Protein AF-A0A1E3G1K1-F1 (afdb_monomer_lite)

Structure (mmCIF, N/CA/C/O backbone):
data_AF-A0A1E3G1K1-F1
#
_entry.id   AF-A0A1E3G1K1-F1
#
loop_
_atom_site.group_PDB
_atom_site.id
_atom_site.type_symbol
_atom_site.label_atom_id
_atom_site.label_alt_id
_atom_site.label_comp_id
_atom_site.label_asym_id
_atom_site.label_entity_id
_atom_site.label_seq_id
_atom_site.pdbx_PDB_ins_code
_atom_site.Cartn_x
_atom_site.Cartn_y
_atom_site.Cartn_z
_atom_site.occupancy
_atom_site.B_iso_or_equiv
_atom_site.auth_seq_id
_atom_site.auth_comp_id
_atom_site.auth_asym_id
_atom_site.auth_atom_id
_atom_site.pdbx_PDB_model_num
ATOM 1 N N . MET A 1 1 ? 15.618 1.976 -8.886 1.00 59.53 1 MET A N 1
ATOM 2 C CA . MET A 1 1 ? 16.907 1.833 -8.157 1.00 59.53 1 MET A CA 1
ATOM 3 C C . MET A 1 1 ? 16.720 0.875 -6.988 1.00 59.53 1 MET A C 1
ATOM 5 O O . MET A 1 1 ? 15.700 0.982 -6.321 1.00 59.53 1 MET A O 1
ATOM 9 N N . ALA A 1 2 ? 17.637 -0.072 -6.764 1.00 79.81 2 ALA A N 1
ATOM 10 C CA . ALA A 1 2 ? 17.468 -1.137 -5.765 1.00 79.81 2 ALA A CA 1
ATOM 11 C C . ALA A 1 2 ? 17.669 -0.656 -4.311 1.00 79.81 2 ALA A C 1
ATOM 13 O O . ALA A 1 2 ? 16.798 -0.897 -3.488 1.00 79.81 2 ALA A O 1
ATOM 14 N N . TYR A 1 3 ? 18.738 0.097 -4.024 1.00 93.00 3 TYR A N 1
ATOM 15 C CA . TYR A 1 3 ? 19.037 0.675 -2.705 1.00 93.00 3 TYR A CA 1
ATOM 16 C C . TYR A 1 3 ? 19.629 2.084 -2.855 1.00 93.00 3 TYR A C 1
ATOM 18 O O . TYR A 1 3 ? 20.245 2.379 -3.881 1.00 93.00 3 TYR A O 1
ATOM 26 N N . HIS A 1 4 ? 19.430 2.945 -1.853 1.00 95.69 4 HIS A N 1
ATOM 27 C CA . HIS A 1 4 ? 20.024 4.292 -1.803 1.00 95.69 4 HIS A CA 1
ATOM 28 C C . HIS A 1 4 ? 21.354 4.344 -1.044 1.00 95.69 4 HIS A C 1
ATOM 30 O O . HIS A 1 4 ? 22.145 5.249 -1.279 1.00 95.69 4 HIS A O 1
ATOM 36 N N . GLU A 1 5 ? 21.611 3.354 -0.192 1.00 96.75 5 GLU A N 1
ATOM 37 C CA . GLU A 1 5 ? 22.854 3.188 0.560 1.00 96.75 5 GLU A CA 1
ATOM 38 C C . GLU A 1 5 ? 23.592 1.926 0.082 1.00 96.75 5 GLU A C 1
ATOM 40 O O . GLU A 1 5 ? 22.948 1.023 -0.472 1.00 96.75 5 GLU A O 1
ATOM 45 N N . PRO A 1 6 ? 24.919 1.822 0.285 1.00 96.06 6 PRO A N 1
ATOM 46 C CA . PRO A 1 6 ? 25.679 0.624 -0.060 1.00 96.06 6 PRO A CA 1
ATOM 47 C C . PRO A 1 6 ? 25.081 -0.632 0.582 1.00 96.06 6 PRO A C 1
ATOM 49 O O . PRO A 1 6 ? 24.860 -0.679 1.794 1.00 96.06 6 PRO A O 1
ATOM 52 N N . TYR A 1 7 ? 24.837 -1.662 -0.230 1.00 94.56 7 TYR A N 1
ATOM 53 C CA . TYR A 1 7 ? 24.127 -2.873 0.187 1.00 94.56 7 TYR A CA 1
ATOM 54 C C . TYR A 1 7 ? 24.788 -3.545 1.395 1.00 94.56 7 TYR A C 1
ATOM 56 O O . TYR A 1 7 ? 24.115 -4.003 2.316 1.00 94.56 7 TYR A O 1
ATOM 64 N N . GLU A 1 8 ? 26.113 -3.559 1.408 1.00 96.50 8 GLU A N 1
ATOM 65 C CA . GLU A 1 8 ? 27.003 -4.182 2.381 1.00 96.50 8 GLU A CA 1
ATOM 66 C C . GLU A 1 8 ? 26.899 -3.529 3.764 1.00 96.50 8 GLU A C 1
ATOM 68 O O . GLU A 1 8 ? 27.210 -4.178 4.759 1.00 96.50 8 GLU A O 1
ATOM 73 N N . LEU A 1 9 ? 26.430 -2.278 3.832 1.00 97.38 9 LEU A N 1
ATOM 74 C CA . LEU A 1 9 ? 26.208 -1.546 5.082 1.00 97.38 9 LEU A CA 1
ATOM 75 C C . LEU A 1 9 ? 24.800 -1.751 5.655 1.00 97.38 9 LEU A C 1
ATOM 77 O O . LEU A 1 9 ? 24.546 -1.384 6.801 1.00 97.38 9 LEU A O 1
ATOM 81 N N . LEU A 1 10 ? 23.878 -2.332 4.884 1.00 96.81 10 LEU A N 1
ATOM 82 C CA . LEU A 1 10 ? 22.515 -2.595 5.336 1.00 96.81 10 LEU A CA 1
ATOM 83 C C . LEU A 1 10 ? 22.454 -3.889 6.154 1.00 96.81 10 LEU A C 1
ATOM 85 O O . LEU A 1 10 ? 22.939 -4.930 5.716 1.00 96.81 10 LEU A O 1
ATOM 89 N N . GLY A 1 11 ? 21.803 -3.838 7.316 1.00 97.44 11 GLY A N 1
ATOM 90 C CA . GLY A 1 11 ? 21.436 -5.041 8.066 1.00 97.44 11 GLY A CA 1
ATOM 91 C C . GLY A 1 11 ? 20.334 -5.840 7.365 1.00 97.44 11 GLY A C 1
ATOM 92 O O . GLY A 1 11 ? 19.611 -5.311 6.516 1.00 97.44 11 GLY A O 1
ATOM 93 N N . ASP A 1 12 ? 20.178 -7.109 7.736 1.00 97.12 12 ASP A N 1
ATOM 94 C CA . ASP A 1 12 ? 19.211 -8.005 7.091 1.00 97.12 12 ASP A CA 1
ATOM 95 C C . ASP A 1 12 ? 17.762 -7.519 7.241 1.00 97.12 12 ASP A C 1
ATOM 97 O O . ASP A 1 12 ? 17.024 -7.528 6.257 1.00 97.12 12 ASP A O 1
ATOM 101 N N . ASP A 1 13 ? 17.394 -6.966 8.402 1.00 95.62 13 ASP A N 1
ATOM 102 C CA . ASP A 1 13 ? 16.064 -6.384 8.634 1.00 95.62 13 ASP A CA 1
ATOM 103 C C . ASP A 1 13 ? 15.769 -5.202 7.699 1.00 95.62 13 ASP A C 1
ATOM 105 O O . ASP A 1 13 ? 14.673 -5.092 7.147 1.00 95.62 13 ASP A O 1
ATOM 109 N N . ALA A 1 14 ? 16.757 -4.330 7.468 1.00 96.12 14 ALA A N 1
ATOM 110 C CA . ALA A 1 14 ? 16.610 -3.184 6.570 1.00 96.12 14 ALA A CA 1
ATOM 111 C C . ALA A 1 14 ? 16.463 -3.633 5.109 1.00 96.12 14 ALA A C 1
ATOM 113 O O . ALA A 1 14 ? 15.670 -3.068 4.353 1.00 96.12 14 ALA A O 1
ATOM 114 N N . ARG A 1 15 ? 17.198 -4.678 4.711 1.00 96.75 15 ARG A N 1
ATOM 115 C CA . ARG A 1 15 ? 17.080 -5.281 3.378 1.00 96.75 15 ARG A CA 1
ATOM 116 C C . ARG A 1 15 ? 15.716 -5.946 3.195 1.00 96.75 15 ARG A C 1
ATOM 118 O O . ARG A 1 15 ? 15.083 -5.742 2.165 1.00 96.75 15 ARG A O 1
ATOM 125 N N . ASP A 1 16 ? 15.233 -6.691 4.186 1.00 97.44 16 ASP A N 1
ATOM 126 C CA . ASP A 1 16 ? 13.904 -7.313 4.162 1.00 97.44 16 ASP A CA 1
ATOM 127 C C . ASP A 1 16 ? 12.783 -6.280 4.085 1.00 97.44 16 ASP A C 1
ATOM 129 O O . ASP A 1 16 ? 11.882 -6.407 3.254 1.00 97.44 16 ASP A O 1
ATOM 133 N N . LEU A 1 17 ? 12.855 -5.227 4.899 1.00 96.94 17 LEU A N 1
ATOM 134 C CA . LEU A 1 17 ? 11.890 -4.137 4.830 1.00 96.94 17 LEU A CA 1
ATOM 135 C C . LEU A 1 17 ? 11.947 -3.438 3.466 1.00 96.94 17 LEU A C 1
ATOM 137 O O . LEU A 1 17 ? 10.904 -3.131 2.900 1.00 96.94 17 LEU A O 1
ATOM 141 N N . SER A 1 18 ? 13.139 -3.244 2.895 1.00 97.00 18 SER A N 1
ATOM 142 C CA . SER A 1 18 ? 13.286 -2.685 1.549 1.00 97.00 18 SER A CA 1
ATOM 143 C C . SER A 1 18 ? 12.634 -3.559 0.474 1.00 97.00 18 SER A C 1
ATOM 145 O O . SER A 1 18 ? 11.984 -3.007 -0.414 1.00 97.00 18 SER A O 1
ATOM 147 N N . ARG A 1 19 ? 12.739 -4.894 0.570 1.00 97.50 19 ARG A N 1
ATOM 148 C CA . ARG A 1 19 ? 12.029 -5.825 -0.327 1.00 97.50 19 ARG A CA 1
ATOM 149 C C . ARG A 1 19 ? 10.518 -5.636 -0.219 1.00 97.50 19 ARG A C 1
ATOM 151 O O . ARG A 1 19 ? 9.874 -5.415 -1.235 1.00 97.50 19 ARG A O 1
ATOM 158 N N . LEU A 1 20 ? 9.976 -5.649 1.000 1.00 98.00 20 LEU A N 1
ATOM 159 C CA . 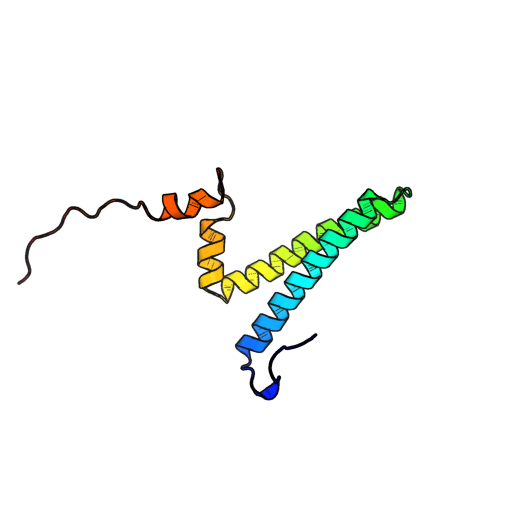LEU A 1 20 ? 8.538 -5.487 1.239 1.00 98.00 20 LEU A CA 1
ATOM 160 C C . LEU A 1 20 ? 8.019 -4.131 0.749 1.00 98.00 20 LEU A C 1
ATOM 162 O O . LEU A 1 20 ? 7.014 -4.073 0.048 1.00 98.00 20 LEU A O 1
ATOM 166 N N . LEU A 1 21 ? 8.715 -3.040 1.079 1.00 97.94 21 LEU A N 1
ATOM 167 C CA . LEU A 1 21 ? 8.337 -1.698 0.636 1.00 97.94 21 LEU A CA 1
ATOM 168 C C . LEU A 1 21 ? 8.391 -1.577 -0.885 1.00 97.94 21 LEU A C 1
ATOM 170 O O . LEU A 1 21 ? 7.517 -0.946 -1.471 1.00 97.94 21 LEU A O 1
ATOM 174 N N . ARG A 1 22 ? 9.394 -2.181 -1.534 1.00 97.94 22 ARG A N 1
ATOM 175 C CA . ARG A 1 22 ? 9.478 -2.171 -2.992 1.00 97.94 22 ARG A CA 1
ATOM 176 C C . ARG A 1 22 ? 8.334 -2.950 -3.625 1.00 97.94 22 ARG A C 1
ATOM 178 O O . ARG A 1 22 ? 7.700 -2.398 -4.512 1.00 97.94 22 ARG A O 1
ATOM 185 N N . SER A 1 23 ? 8.040 -4.152 -3.137 1.00 98.38 23 SER A N 1
ATOM 186 C CA . SER A 1 23 ? 6.899 -4.927 -3.624 1.00 98.38 23 SER A CA 1
ATOM 187 C C . SER A 1 23 ? 5.596 -4.146 -3.462 1.00 98.38 23 SER A C 1
ATOM 189 O O . SER A 1 23 ? 4.859 -4.006 -4.424 1.00 98.38 23 SER A O 1
ATOM 191 N N . LEU A 1 24 ? 5.352 -3.526 -2.300 1.00 98.69 24 LEU A N 1
ATOM 192 C CA . LEU A 1 24 ? 4.160 -2.695 -2.099 1.00 98.69 24 LEU A CA 1
ATOM 193 C C . LEU A 1 24 ? 4.087 -1.520 -3.092 1.00 98.69 24 LEU A C 1
ATOM 195 O O . LEU A 1 24 ? 3.014 -1.232 -3.611 1.00 98.69 24 LEU A O 1
ATOM 199 N N . ILE A 1 25 ? 5.207 -0.840 -3.35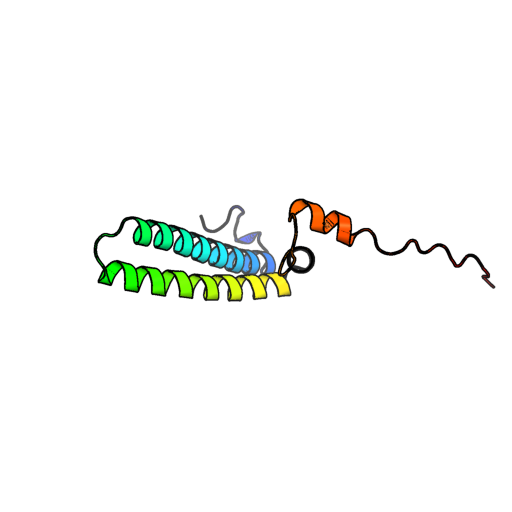7 1.00 98.50 25 ILE A N 1
ATOM 200 C CA . ILE A 1 25 ? 5.267 0.244 -4.352 1.00 98.50 25 ILE A CA 1
ATOM 201 C C . ILE A 1 25 ? 4.913 -0.282 -5.746 1.00 98.50 25 ILE A C 1
ATOM 203 O O . ILE A 1 25 ? 4.108 0.341 -6.429 1.00 98.50 25 ILE A O 1
ATOM 207 N N . GLU A 1 26 ? 5.482 -1.419 -6.147 1.00 98.56 26 GLU A N 1
ATOM 208 C CA . GLU A 1 26 ? 5.247 -2.028 -7.460 1.00 98.56 26 GLU A CA 1
ATOM 209 C C . GLU A 1 26 ? 3.770 -2.411 -7.650 1.00 98.56 26 GLU A C 1
ATOM 211 O O . GLU A 1 26 ? 3.201 -2.109 -8.700 1.00 98.56 26 GLU A O 1
ATOM 216 N N . GLU A 1 27 ? 3.116 -2.967 -6.623 1.00 98.81 27 GLU A N 1
ATOM 217 C CA . GLU A 1 27 ? 1.677 -3.264 -6.693 1.00 98.81 27 GLU A CA 1
ATOM 218 C C . GLU A 1 27 ? 0.833 -1.987 -6.824 1.00 98.81 27 GLU A C 1
ATOM 220 O O . GLU A 1 27 ? -0.086 -1.913 -7.641 1.00 98.81 27 GLU A O 1
ATOM 225 N N . LEU A 1 28 ? 1.162 -0.932 -6.067 1.00 98.81 28 LEU A N 1
ATOM 226 C CA . LEU A 1 28 ? 0.459 0.354 -6.154 1.00 98.81 28 LEU A CA 1
ATOM 227 C C . LEU A 1 28 ? 0.649 1.032 -7.522 1.00 98.81 28 LEU A C 1
ATOM 229 O O . LEU A 1 28 ? -0.304 1.602 -8.061 1.00 98.81 28 LEU A O 1
ATOM 233 N N . GLU A 1 29 ? 1.846 0.943 -8.107 1.00 98.81 29 GLU A N 1
ATOM 234 C CA . GLU A 1 29 ? 2.123 1.404 -9.472 1.00 98.81 29 GLU A CA 1
ATOM 235 C C . GLU A 1 29 ? 1.309 0.608 -10.502 1.00 98.81 29 GLU A C 1
ATOM 237 O O . GLU A 1 29 ? 0.693 1.197 -11.395 1.00 98.81 29 GLU A O 1
ATOM 242 N N . ALA A 1 30 ? 1.241 -0.719 -10.361 1.00 98.75 30 ALA A N 1
ATOM 243 C CA . ALA A 1 30 ? 0.454 -1.572 -11.242 1.00 98.75 30 ALA A CA 1
ATOM 244 C C . ALA A 1 30 ? -1.046 -1.237 -11.178 1.00 98.75 30 ALA A C 1
ATOM 246 O O . ALA A 1 30 ? -1.682 -1.095 -12.230 1.00 98.75 30 ALA A O 1
ATOM 247 N N . 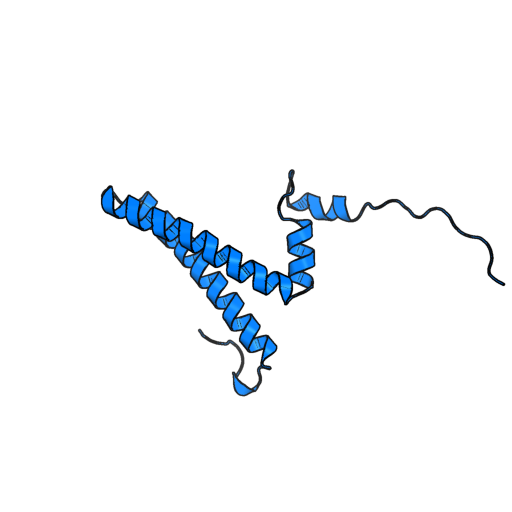ILE A 1 31 ? -1.597 -1.024 -9.975 1.00 98.81 31 ILE A N 1
ATOM 248 C CA . ILE A 1 31 ? -2.988 -0.588 -9.771 1.00 98.81 31 ILE A CA 1
ATOM 249 C C . ILE A 1 31 ? -3.265 0.712 -10.533 1.00 98.81 31 ILE A C 1
ATOM 251 O O . ILE A 1 31 ? -4.240 0.781 -11.291 1.00 98.81 31 ILE A O 1
ATOM 255 N N . ASP A 1 32 ? -2.418 1.732 -10.367 1.00 98.88 32 ASP A N 1
ATOM 256 C CA . ASP A 1 32 ? -2.575 3.019 -11.054 1.00 98.88 32 ASP A CA 1
ATOM 257 C C . ASP A 1 32 ? -2.510 2.848 -12.578 1.00 98.88 32 ASP A C 1
ATOM 259 O O . ASP A 1 32 ? -3.428 3.243 -13.307 1.00 98.88 32 ASP A O 1
ATOM 263 N N . TRP A 1 33 ? -1.479 2.167 -13.081 1.00 98.81 33 TRP A N 1
ATOM 264 C CA . TRP A 1 33 ? -1.300 1.967 -14.517 1.00 98.81 33 TRP A CA 1
ATOM 265 C C . TRP A 1 33 ? -2.461 1.204 -15.149 1.00 98.81 33 TRP A C 1
ATOM 267 O O . TRP A 1 33 ? -2.934 1.574 -16.228 1.00 98.81 33 TRP A O 1
ATOM 277 N N . TYR A 1 34 ? -2.942 0.141 -14.505 1.00 98.75 34 TYR A N 1
ATOM 278 C CA . TYR A 1 34 ? -4.099 -0.597 -14.994 1.00 98.75 34 TYR A CA 1
ATOM 279 C C . TYR A 1 34 ? -5.374 0.244 -14.938 1.00 98.75 34 TYR A C 1
ATOM 281 O O . TYR A 1 34 ? -6.156 0.218 -15.892 1.00 98.75 34 TYR A O 1
ATOM 289 N N . ASN A 1 35 ? -5.565 1.060 -13.901 1.00 98.56 35 ASN A N 1
ATOM 290 C CA . ASN A 1 35 ? -6.709 1.961 -13.823 1.00 98.56 35 ASN A CA 1
ATOM 291 C C . ASN A 1 35 ? -6.716 2.981 -14.980 1.00 98.56 35 ASN A C 1
ATOM 293 O O . ASN A 1 35 ? -7.738 3.158 -15.651 1.00 98.56 35 ASN A O 1
ATOM 297 N N . GLN A 1 36 ? -5.560 3.578 -15.288 1.00 98.69 36 GLN A N 1
ATOM 298 C CA . GLN A 1 36 ? -5.393 4.480 -16.432 1.00 98.69 36 GLN A CA 1
ATOM 299 C C . GLN A 1 36 ? -5.670 3.767 -17.762 1.00 98.69 36 GLN A C 1
ATOM 301 O O . GLN A 1 36 ? -6.489 4.239 -18.553 1.00 98.69 36 GLN A O 1
ATOM 306 N N . ARG A 1 37 ? -5.061 2.597 -17.998 1.00 98.50 37 ARG A N 1
ATOM 307 C CA . ARG A 1 37 ? -5.271 1.796 -19.222 1.00 98.50 37 ARG A CA 1
ATOM 308 C C . ARG A 1 37 ? -6.740 1.420 -19.416 1.00 98.50 37 ARG A C 1
ATOM 310 O O . ARG A 1 37 ? -7.270 1.563 -20.518 1.00 98.50 37 ARG A O 1
ATOM 317 N N . MET A 1 38 ? -7.416 0.991 -18.349 1.00 97.31 38 MET A N 1
ATOM 318 C CA . MET A 1 38 ? -8.840 0.651 -18.378 1.00 97.31 38 MET A CA 1
ATOM 319 C C . MET A 1 38 ? -9.702 1.862 -18.766 1.00 97.31 38 MET A C 1
ATOM 321 O O . MET A 1 38 ? -10.648 1.714 -19.545 1.00 97.31 38 MET A O 1
ATOM 325 N N . SER A 1 39 ? -9.368 3.054 -18.258 1.00 97.88 39 SER A N 1
ATOM 326 C CA . SER A 1 39 ? -10.131 4.284 -18.512 1.00 97.88 39 SER A CA 1
ATOM 327 C C . SER A 1 39 ? -10.110 4.729 -19.979 1.00 97.88 39 SER A C 1
ATOM 329 O O . SER A 1 39 ? -11.124 5.210 -20.485 1.00 97.88 39 SER A O 1
ATOM 331 N N . VAL A 1 40 ? -8.989 4.524 -20.682 1.00 98.19 40 VAL A N 1
ATOM 332 C CA . VAL A 1 40 ? -8.799 4.997 -22.066 1.00 98.19 40 VAL A CA 1
ATOM 333 C C . VAL A 1 40 ? -8.994 3.913 -23.124 1.00 98.19 40 VAL A C 1
ATOM 335 O O . VAL A 1 40 ? -9.189 4.239 -24.298 1.00 98.19 40 VAL A O 1
ATOM 338 N N . SER A 1 41 ? -8.944 2.630 -22.744 1.00 98.00 41 SER A N 1
ATOM 339 C CA . SER A 1 41 ? -9.148 1.532 -23.692 1.00 98.00 41 SER A CA 1
ATOM 340 C C . SER A 1 41 ? -10.534 1.620 -24.345 1.00 98.00 41 SER A C 1
ATOM 342 O O . SER A 1 41 ? -11.521 2.021 -23.723 1.00 98.00 41 SER A O 1
ATOM 344 N N . LYS A 1 42 ? -10.624 1.229 -25.617 1.00 98.19 42 LYS A N 1
ATOM 345 C CA . LYS A 1 42 ? -11.893 1.103 -26.358 1.00 98.19 42 LYS A CA 1
ATOM 346 C C . LYS A 1 42 ? -12.298 -0.352 -26.590 1.00 98.19 42 LYS A C 1
ATOM 348 O O . LYS A 1 42 ? -13.432 -0.600 -26.979 1.00 98.19 42 LYS A O 1
ATOM 353 N N . ASP A 1 43 ? -11.384 -1.283 -26.339 1.00 98.56 43 ASP A N 1
ATOM 354 C CA . ASP A 1 43 ? -11.592 -2.713 -26.524 1.00 98.56 43 ASP A CA 1
ATOM 355 C C . ASP A 1 43 ? -12.152 -3.327 -25.221 1.00 98.56 43 ASP A C 1
ATOM 357 O O . ASP A 1 43 ? -11.520 -3.179 -24.164 1.00 98.56 43 ASP A O 1
ATOM 361 N N . PRO A 1 44 ? -13.344 -3.955 -25.257 1.00 98.12 44 PRO A N 1
ATOM 362 C CA . PRO A 1 44 ? -13.972 -4.531 -24.071 1.00 98.12 44 PRO A CA 1
ATOM 363 C C . PRO A 1 44 ? -13.194 -5.718 -23.487 1.00 98.12 44 PRO A C 1
ATOM 365 O O . PRO A 1 44 ? -13.163 -5.856 -22.263 1.00 98.12 44 PRO A O 1
ATOM 368 N N . ASP A 1 45 ? -12.519 -6.517 -24.314 1.00 98.50 45 ASP A N 1
ATOM 369 C CA . ASP A 1 45 ? -11.757 -7.680 -23.856 1.00 98.50 45 ASP A CA 1
ATOM 370 C C . ASP A 1 45 ? -10.491 -7.218 -23.124 1.00 98.50 45 ASP A C 1
ATOM 372 O O . ASP A 1 45 ? -10.182 -7.689 -22.026 1.00 98.50 45 ASP A O 1
ATOM 376 N N . VAL A 1 46 ? -9.817 -6.191 -23.656 1.00 98.38 46 VAL A N 1
ATOM 377 C CA . VAL A 1 46 ? -8.676 -5.554 -22.975 1.00 98.38 46 VAL A CA 1
ATOM 378 C C . VAL A 1 46 ? -9.102 -4.947 -21.636 1.00 98.38 46 VAL A C 1
ATOM 380 O O . VAL A 1 46 ? -8.384 -5.084 -20.646 1.00 98.38 46 VAL A O 1
ATOM 383 N N . LYS A 1 47 ? -10.270 -4.289 -21.569 1.00 98.38 47 LYS A N 1
ATOM 384 C CA . LYS A 1 47 ? -10.781 -3.739 -20.301 1.00 98.38 47 LYS A CA 1
ATOM 385 C C . LYS A 1 47 ? -11.021 -4.822 -19.261 1.00 98.38 47 LYS A C 1
ATOM 387 O O . LYS A 1 47 ? -10.690 -4.601 -18.099 1.00 98.38 47 LYS A O 1
ATOM 392 N N . ALA A 1 48 ? -11.597 -5.953 -19.663 1.00 98.44 48 ALA A N 1
ATOM 393 C CA . ALA A 1 48 ? -11.895 -7.048 -18.752 1.00 98.44 48 ALA A CA 1
ATOM 394 C C . ALA A 1 48 ? -10.615 -7.609 -18.114 1.00 98.44 48 ALA A C 1
ATOM 396 O O . ALA A 1 48 ? -10.544 -7.709 -16.890 1.00 98.44 48 ALA A O 1
ATOM 397 N N . VAL A 1 49 ? -9.586 -7.880 -18.924 1.00 98.69 49 VAL A N 1
ATOM 398 C CA . VAL A 1 49 ? -8.293 -8.394 -18.438 1.00 98.69 49 VAL A CA 1
ATOM 399 C C . VAL A 1 49 ? -7.600 -7.380 -17.531 1.00 98.69 49 VAL A C 1
ATOM 401 O O . VAL A 1 49 ? -7.190 -7.709 -16.424 1.00 98.69 49 VAL A O 1
ATOM 404 N N . VAL A 1 50 ? -7.507 -6.121 -17.961 1.00 98.50 50 VAL A N 1
ATOM 405 C CA . VAL A 1 50 ? -6.828 -5.080 -17.179 1.00 98.50 50 VAL A CA 1
ATOM 406 C C . VAL A 1 50 ? -7.539 -4.816 -15.848 1.00 98.50 50 VAL A C 1
ATOM 408 O O . VAL A 1 50 ? -6.872 -4.603 -14.839 1.00 98.50 50 VAL A O 1
ATOM 411 N N . LYS A 1 51 ? -8.878 -4.854 -15.820 1.00 98.50 51 LYS A N 1
ATOM 412 C CA . LYS A 1 51 ? -9.648 -4.729 -14.577 1.00 98.50 51 LYS A CA 1
ATOM 413 C C . LYS A 1 51 ? -9.378 -5.900 -13.634 1.00 98.50 51 LYS A C 1
ATOM 415 O O . LYS A 1 51 ? -9.199 -5.666 -12.446 1.00 98.50 51 LYS A O 1
ATOM 420 N N . HIS A 1 52 ? -9.386 -7.126 -14.156 1.00 98.62 52 HIS A N 1
ATOM 421 C CA . HIS A 1 52 ? -9.108 -8.3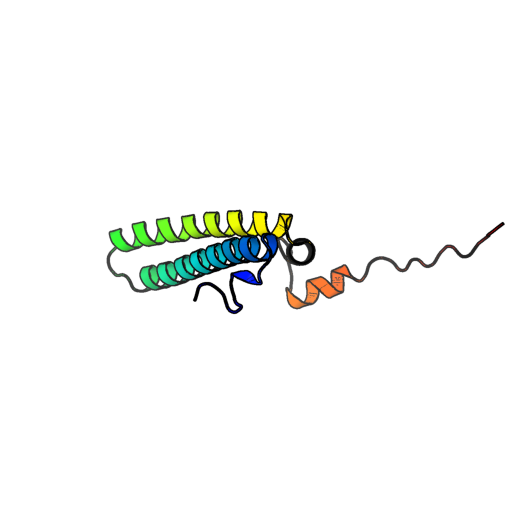23 -13.367 1.00 98.62 52 HIS A CA 1
ATOM 422 C C . HIS A 1 52 ? -7.743 -8.214 -12.684 1.00 98.62 52 HIS A C 1
ATOM 424 O O . HIS A 1 52 ? -7.680 -8.244 -11.461 1.00 98.62 52 HIS A O 1
ATOM 430 N N . ASN A 1 53 ? -6.690 -7.959 -13.465 1.00 98.75 53 ASN A N 1
ATOM 431 C CA . ASN A 1 53 ? -5.333 -7.838 -12.936 1.00 98.75 53 ASN A CA 1
ATOM 432 C C . ASN A 1 53 ? -5.238 -6.721 -11.889 1.00 98.75 53 ASN A C 1
ATOM 434 O O . ASN A 1 53 ? -4.721 -6.947 -10.807 1.00 98.75 53 ASN A O 1
ATOM 438 N N . ARG A 1 54 ? -5.803 -5.534 -12.167 1.00 98.69 54 ARG A N 1
ATOM 439 C CA . ARG A 1 54 ? -5.822 -4.408 -11.215 1.00 98.69 54 ARG A CA 1
ATOM 440 C C . ARG A 1 54 ? -6.391 -4.799 -9.854 1.00 98.69 54 ARG A C 1
ATOM 442 O O . ARG A 1 54 ? -5.887 -4.340 -8.836 1.00 98.69 54 ARG A O 1
ATOM 449 N N . ASP A 1 55 ? -7.484 -5.555 -9.854 1.00 98.69 55 ASP A N 1
ATOM 450 C CA . ASP A 1 55 ? -8.172 -5.926 -8.623 1.00 98.69 55 ASP A CA 1
ATOM 451 C C . ASP A 1 55 ? -7.372 -6.998 -7.848 1.00 98.69 55 ASP A C 1
ATOM 453 O O . ASP A 1 55 ? -7.343 -6.936 -6.622 1.00 98.69 55 ASP A O 1
ATOM 457 N N . GLU A 1 56 ? -6.657 -7.905 -8.532 1.00 98.75 56 GLU A N 1
ATOM 458 C CA . GLU A 1 56 ? -5.708 -8.842 -7.898 1.00 98.75 56 GLU A CA 1
ATOM 459 C C . GLU A 1 56 ? -4.508 -8.114 -7.267 1.00 98.75 56 GLU A C 1
ATOM 461 O O . GLU A 1 56 ? -4.138 -8.412 -6.132 1.00 98.75 56 GLU A O 1
ATOM 466 N N . GLU A 1 57 ? -3.960 -7.080 -7.916 1.00 98.81 57 GLU A N 1
ATOM 467 C CA . GLU A 1 57 ? -2.839 -6.328 -7.325 1.00 98.81 57 GLU A CA 1
ATOM 468 C C . GLU A 1 57 ? -3.242 -5.601 -6.024 1.00 98.81 57 GLU A C 1
ATOM 470 O O . GLU A 1 57 ? -2.407 -5.373 -5.147 1.00 98.81 57 GLU A O 1
ATOM 475 N N . MET A 1 58 ? -4.529 -5.264 -5.836 1.00 98.75 58 MET A N 1
ATOM 476 C CA . MET A 1 58 ? -5.020 -4.729 -4.553 1.00 98.75 58 MET A CA 1
ATOM 477 C C . MET A 1 58 ? -4.942 -5.772 -3.432 1.00 98.75 58 MET A C 1
ATOM 479 O O . MET A 1 58 ? -4.647 -5.415 -2.288 1.00 98.75 58 MET A O 1
ATOM 483 N N . GLU A 1 59 ? -5.180 -7.048 -3.745 1.00 98.81 59 GLU A N 1
ATOM 484 C CA . GLU A 1 59 ? -4.985 -8.154 -2.805 1.00 98.81 59 GLU 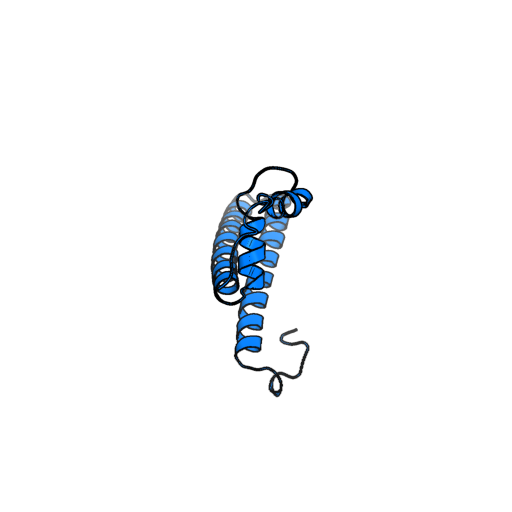A CA 1
ATOM 485 C C . GLU A 1 59 ? -3.497 -8.325 -2.481 1.00 98.81 59 GLU A C 1
ATOM 487 O O . GLU A 1 59 ? -3.130 -8.355 -1.303 1.00 98.81 59 GLU A O 1
ATOM 492 N N . HIS A 1 60 ? -2.628 -8.337 -3.496 1.00 98.81 60 HIS A N 1
ATOM 493 C CA . HIS A 1 60 ? -1.178 -8.420 -3.303 1.00 98.81 60 HIS A CA 1
ATOM 494 C C . HIS A 1 60 ? -0.651 -7.270 -2.430 1.00 98.81 60 HIS A C 1
ATOM 496 O O . HIS A 1 60 ? 0.052 -7.507 -1.440 1.00 98.81 60 HIS A O 1
ATOM 502 N N . ALA A 1 61 ? -1.065 -6.032 -2.714 1.00 98.88 61 ALA A N 1
ATOM 503 C CA . ALA A 1 61 ? -0.717 -4.862 -1.913 1.00 98.88 61 ALA A CA 1
ATOM 504 C C . ALA A 1 61 ? -1.171 -5.014 -0.451 1.00 98.88 61 ALA A C 1
ATOM 506 O O . ALA A 1 61 ? -0.398 -4.738 0.471 1.00 98.88 61 ALA A O 1
ATOM 507 N N . ALA A 1 62 ? -2.396 -5.497 -0.216 1.00 98.88 62 ALA A N 1
ATOM 508 C CA . ALA A 1 62 ? -2.917 -5.725 1.131 1.00 98.88 62 ALA A CA 1
ATOM 509 C C . ALA A 1 62 ? -2.126 -6.807 1.889 1.00 98.88 62 ALA A C 1
ATOM 511 O O . ALA A 1 62 ? -1.805 -6.626 3.067 1.00 98.88 62 ALA A O 1
ATOM 512 N N . MET A 1 63 ? -1.757 -7.903 1.220 1.00 98.81 63 MET A N 1
ATOM 513 C CA . MET A 1 63 ? -0.939 -8.972 1.803 1.00 98.81 63 MET A CA 1
ATOM 514 C C . MET A 1 63 ? 0.446 -8.466 2.222 1.00 98.81 63 MET A C 1
ATOM 516 O O . MET A 1 63 ? 0.907 -8.758 3.329 1.00 98.81 63 MET A O 1
ATOM 520 N N . VAL A 1 64 ? 1.108 -7.682 1.366 1.00 98.81 64 VAL A N 1
ATOM 521 C CA . VAL A 1 64 ? 2.429 -7.109 1.663 1.00 98.81 64 VAL A CA 1
ATOM 522 C C . VAL A 1 64 ? 2.337 -6.080 2.794 1.00 98.81 64 VAL A C 1
ATOM 524 O O . VAL A 1 64 ? 3.145 -6.124 3.728 1.00 98.81 64 VAL A O 1
ATOM 527 N N . LEU A 1 65 ? 1.329 -5.200 2.765 1.00 98.88 65 LEU A N 1
ATOM 528 C CA . LEU A 1 65 ? 1.090 -4.211 3.818 1.00 98.88 65 LEU A CA 1
ATOM 529 C C . LEU A 1 65 ? 0.866 -4.872 5.185 1.00 98.88 65 LEU A C 1
ATOM 531 O O . LEU A 1 65 ? 1.377 -4.385 6.192 1.00 98.88 65 LEU A O 1
ATOM 535 N N . GLU A 1 66 ? 0.168 -6.008 5.235 1.00 98.81 66 GLU A N 1
ATOM 536 C CA . GLU A 1 66 ? -0.041 -6.756 6.478 1.00 98.81 66 GLU A CA 1
ATOM 537 C C . GLU A 1 66 ? 1.272 -7.305 7.059 1.00 98.81 66 GLU A C 1
ATOM 539 O O . GLU A 1 66 ? 1.476 -7.270 8.276 1.00 98.81 66 GLU A O 1
ATOM 544 N N . ILE A 1 67 ? 2.204 -7.776 6.224 1.00 98.62 67 ILE A N 1
ATOM 545 C CA . ILE A 1 67 ? 3.524 -8.202 6.712 1.00 98.62 67 ILE A CA 1
ATOM 546 C C . ILE A 1 67 ? 4.329 -7.007 7.230 1.00 98.62 67 ILE A C 1
ATOM 548 O O . ILE A 1 67 ? 4.965 -7.120 8.281 1.00 98.62 67 ILE A O 1
ATOM 552 N 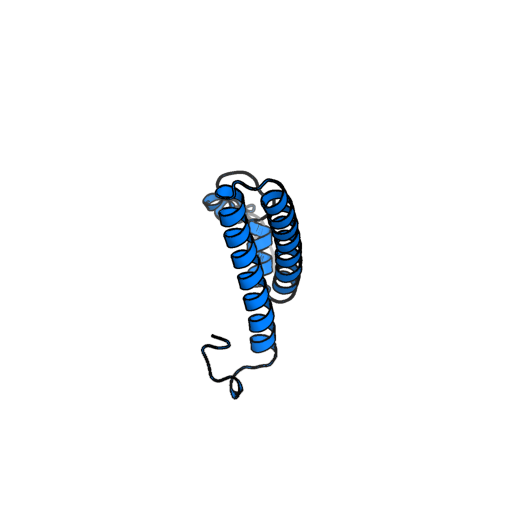N . ILE A 1 68 ? 4.264 -5.856 6.553 1.00 98.62 68 ILE A N 1
ATOM 553 C CA . ILE A 1 68 ? 4.890 -4.614 7.031 1.00 98.62 68 ILE A CA 1
ATOM 554 C C . ILE A 1 68 ? 4.307 -4.220 8.394 1.00 98.62 68 ILE A C 1
ATOM 556 O O . ILE A 1 68 ? 5.071 -4.002 9.335 1.00 98.62 68 ILE A O 1
ATOM 560 N N . ARG A 1 69 ? 2.974 -4.230 8.546 1.00 98.69 69 ARG A N 1
ATOM 561 C CA . ARG A 1 69 ? 2.282 -3.948 9.815 1.00 98.69 69 ARG A CA 1
ATOM 562 C C . ARG A 1 69 ? 2.783 -4.844 10.949 1.00 98.69 69 ARG A C 1
ATOM 564 O O . ARG A 1 69 ? 3.025 -4.367 12.050 1.00 98.69 69 ARG A O 1
ATOM 571 N N . ARG A 1 70 ? 2.960 -6.146 10.697 1.00 98.44 70 ARG A N 1
ATOM 572 C CA . ARG A 1 70 ? 3.452 -7.100 11.712 1.00 98.44 70 ARG A CA 1
ATOM 573 C C . ARG A 1 70 ? 4.910 -6.880 12.113 1.00 98.44 70 ARG A C 1
ATOM 575 O O . ARG A 1 70 ? 5.286 -7.303 13.202 1.00 98.44 70 ARG A O 1
ATOM 582 N N . ARG A 1 71 ? 5.731 -6.289 11.239 1.00 97.56 71 ARG A N 1
ATOM 583 C CA . ARG A 1 71 ? 7.177 -6.116 11.455 1.00 97.56 71 ARG A CA 1
ATOM 584 C C . ARG A 1 71 ? 7.564 -4.727 11.960 1.00 97.56 71 ARG A C 1
ATOM 586 O O . ARG A 1 71 ? 8.610 -4.604 12.585 1.00 97.56 71 ARG A O 1
ATOM 593 N N . VAL A 1 72 ? 6.755 -3.702 11.694 1.00 97.94 72 VAL A N 1
ATOM 594 C CA . VAL A 1 72 ? 7.088 -2.301 11.985 1.00 97.94 72 VAL A CA 1
ATOM 595 C C . VAL A 1 72 ? 6.050 -1.710 12.954 1.00 97.94 72 VAL A C 1
ATOM 597 O O . VAL A 1 72 ? 4.947 -1.367 12.519 1.00 97.94 72 VAL A O 1
ATOM 600 N N . PRO A 1 73 ? 6.365 -1.590 14.263 1.00 98.06 73 PRO A N 1
ATOM 601 C CA . PRO A 1 73 ? 5.417 -1.136 15.289 1.00 98.06 73 PRO A CA 1
ATOM 602 C C . PRO A 1 73 ? 4.766 0.221 14.998 1.00 98.06 73 PRO A C 1
ATOM 604 O O . PRO A 1 73 ? 3.586 0.428 15.280 1.00 98.06 73 PRO A O 1
ATOM 607 N N . GLU A 1 74 ? 5.511 1.147 14.399 1.00 97.81 74 GLU A N 1
ATOM 608 C CA . GLU A 1 74 ? 5.027 2.475 14.031 1.00 97.81 74 GLU A CA 1
ATOM 609 C C . GLU A 1 74 ? 3.977 2.406 12.914 1.00 97.81 74 GLU A C 1
ATOM 611 O O . GLU A 1 74 ? 2.987 3.140 12.957 1.00 97.81 74 GLU A O 1
ATOM 616 N N . PHE A 1 75 ? 4.145 1.484 11.957 1.00 98.25 75 PHE A N 1
ATOM 617 C CA . PHE A 1 75 ? 3.131 1.199 10.941 1.00 98.25 75 PHE A CA 1
ATOM 618 C C . PHE A 1 75 ? 1.886 0.575 11.570 1.00 98.25 75 PHE A C 1
ATOM 620 O O . PHE A 1 75 ? 0.785 0.985 11.224 1.00 98.25 75 PHE A O 1
ATOM 627 N N . ASP A 1 76 ? 2.023 -0.371 12.509 1.00 98.62 76 ASP A N 1
ATOM 628 C CA . ASP A 1 76 ? 0.863 -0.939 13.213 1.00 98.62 76 ASP A CA 1
ATOM 629 C C . ASP A 1 76 ? 0.055 0.131 13.941 1.00 98.62 76 ASP A C 1
ATOM 631 O O . ASP A 1 76 ? -1.162 0.213 13.768 1.00 98.62 76 ASP A O 1
ATOM 635 N N . LYS A 1 77 ? 0.740 0.993 14.700 1.00 98.00 77 LYS A N 1
ATOM 636 C CA . LYS A 1 77 ? 0.105 2.110 15.400 1.00 98.00 77 LYS A CA 1
ATOM 637 C C . LYS A 1 77 ? -0.656 3.006 14.422 1.00 98.00 77 LYS A C 1
ATOM 639 O O . LYS A 1 77 ? -1.838 3.252 14.635 1.00 98.00 77 LYS A O 1
ATOM 644 N N . ALA A 1 78 ? -0.005 3.459 13.350 1.00 97.94 78 ALA A N 1
ATOM 645 C CA . ALA A 1 78 ? -0.630 4.347 12.373 1.00 97.94 78 ALA A CA 1
ATOM 646 C C . ALA A 1 78 ? -1.820 3.682 11.662 1.00 97.94 78 ALA A C 1
ATOM 648 O O . ALA A 1 78 ? -2.900 4.263 11.585 1.00 97.94 78 ALA A O 1
ATOM 649 N N . LEU A 1 79 ? -1.658 2.447 11.181 1.00 98.25 79 LEU A N 1
ATOM 650 C CA . LEU A 1 79 ? -2.715 1.736 10.463 1.00 98.25 79 LEU A CA 1
ATOM 651 C C . LEU A 1 79 ? -3.944 1.501 11.348 1.00 98.25 79 LEU A C 1
ATOM 653 O O . LEU A 1 79 ? -5.061 1.644 10.864 1.00 98.25 79 LEU A O 1
ATOM 657 N N . ARG A 1 80 ? -3.762 1.202 12.641 1.00 97.50 80 ARG A N 1
ATOM 658 C CA . ARG A 1 80 ? -4.873 1.066 13.598 1.00 97.50 80 ARG A CA 1
ATOM 659 C C . ARG A 1 80 ? -5.571 2.380 13.911 1.00 97.50 80 ARG A C 1
ATOM 661 O O . ARG A 1 80 ? -6.771 2.358 14.149 1.00 97.50 80 ARG A O 1
ATOM 668 N N . THR A 1 81 ? -4.835 3.490 13.934 1.00 96.75 81 THR A N 1
ATOM 669 C CA . THR A 1 81 ? -5.440 4.814 14.099 1.00 96.75 81 THR A CA 1
ATOM 670 C C . THR A 1 81 ? -6.361 5.121 12.925 1.00 96.75 81 THR A C 1
ATOM 672 O O . THR A 1 81 ? -7.477 5.564 13.144 1.00 96.75 81 THR A O 1
ATOM 675 N N . TYR A 1 82 ? -5.913 4.886 11.689 1.00 98.00 82 TYR A N 1
ATOM 676 C CA . TYR A 1 82 ? -6.581 5.445 10.511 1.00 98.00 82 TYR A CA 1
ATOM 677 C C . TYR A 1 82 ? -7.503 4.482 9.757 1.00 98.00 82 TYR A C 1
ATOM 679 O O . TYR A 1 82 ? -8.521 4.920 9.221 1.00 98.00 82 TYR A O 1
ATOM 687 N N . LEU A 1 83 ? -7.178 3.192 9.657 1.00 97.94 83 LEU A N 1
ATOM 688 C CA . LEU A 1 83 ? -7.972 2.270 8.841 1.00 97.94 83 LEU A CA 1
ATOM 689 C C . LEU A 1 83 ? -9.298 1.905 9.511 1.00 97.94 83 LEU A C 1
ATOM 691 O O . LEU A 1 83 ? -9.375 1.745 10.725 1.00 97.94 83 LEU A O 1
ATOM 695 N N . PHE A 1 84 ? -10.325 1.697 8.682 1.00 97.31 84 PHE A N 1
ATOM 696 C CA . PHE A 1 84 ? -11.673 1.287 9.104 1.00 97.31 84 PHE A CA 1
ATOM 697 C C . PHE A 1 84 ? -12.363 2.278 10.057 1.00 97.31 84 PHE A C 1
ATOM 699 O O . PHE A 1 84 ? -13.183 1.889 10.886 1.00 97.31 84 PHE A O 1
ATOM 706 N N . THR A 1 85 ? -12.031 3.558 9.921 1.00 97.00 85 THR A N 1
ATOM 707 C CA . THR A 1 85 ? -12.659 4.675 10.628 1.00 97.00 85 THR A CA 1
ATOM 708 C C . THR A 1 85 ? -13.610 5.439 9.704 1.00 97.00 85 THR A C 1
ATOM 710 O O . THR A 1 85 ? -13.577 5.288 8.481 1.00 97.00 85 THR A O 1
ATOM 713 N N . GLU A 1 86 ? -14.457 6.279 10.296 1.00 94.94 86 GLU A N 1
ATOM 714 C CA . GLU A 1 86 ? -15.331 7.213 9.585 1.00 94.94 86 GLU A CA 1
ATOM 715 C C . GLU A 1 86 ? -15.049 8.652 10.050 1.00 94.94 86 GLU A C 1
ATOM 717 O O . GLU A 1 86 ? -14.566 8.869 11.161 1.00 94.94 86 GLU A O 1
ATOM 722 N N . GLY A 1 87 ? -15.376 9.640 9.211 1.00 93.12 87 GLY A N 1
ATOM 723 C CA . GLY A 1 87 ? -15.149 11.066 9.484 1.00 93.12 87 GLY A CA 1
ATOM 724 C C . GLY A 1 87 ? -13.900 11.646 8.800 1.00 93.12 87 GLY A C 1
ATOM 725 O O . GLY A 1 87 ? -13.251 10.966 8.001 1.00 93.12 87 GLY A O 1
ATOM 726 N N . PRO A 1 88 ? -13.577 12.931 9.040 1.00 96.56 88 PRO A N 1
ATOM 727 C CA . PRO A 1 88 ? -12.410 13.574 8.439 1.00 96.56 88 PRO A CA 1
ATOM 728 C C . PRO A 1 88 ? -11.100 12.919 8.901 1.00 96.56 88 PRO A C 1
ATOM 730 O O . PRO A 1 88 ? -10.774 12.938 10.085 1.00 96.56 88 PRO A O 1
ATOM 733 N N . ILE A 1 89 ? -10.314 12.374 7.962 1.00 95.62 89 ILE A N 1
ATOM 734 C CA . ILE A 1 89 ? -9.107 11.580 8.277 1.00 95.62 89 ILE A CA 1
ATOM 735 C C . ILE A 1 89 ? -8.112 12.349 9.159 1.00 95.62 89 ILE A C 1
ATOM 737 O O . ILE A 1 89 ? -7.528 11.787 10.083 1.00 95.62 89 ILE A O 1
ATOM 741 N N . THR A 1 90 ? -7.945 13.646 8.900 1.00 95.12 90 THR A N 1
ATOM 742 C CA . THR A 1 90 ? -7.022 14.525 9.634 1.00 95.12 90 THR A CA 1
ATOM 743 C C . THR A 1 90 ? -7.459 14.827 11.069 1.00 95.12 90 THR A C 1
ATOM 745 O O . THR A 1 90 ? -6.683 15.405 11.818 1.00 95.12 90 THR A O 1
ATOM 748 N N . GLU A 1 91 ? -8.684 14.469 11.461 1.00 95.00 91 GLU A N 1
ATOM 749 C CA . GLU A 1 91 ? -9.223 14.704 12.809 1.00 95.00 91 GLU A CA 1
ATOM 750 C C . GLU A 1 91 ? -9.185 13.441 13.691 1.00 95.00 91 GLU A C 1
ATOM 752 O O . GLU A 1 91 ? -9.324 13.533 14.912 1.00 95.00 91 GLU A O 1
ATOM 757 N N . ILE A 1 92 ? -8.940 12.261 13.107 1.00 93.00 92 ILE A N 1
ATOM 758 C CA . ILE A 1 92 ? -8.980 10.969 13.815 1.00 93.00 92 ILE A CA 1
ATOM 759 C C . ILE A 1 92 ? -7.937 10.888 14.940 1.00 93.00 92 ILE A C 1
ATOM 761 O O . ILE A 1 92 ? -8.213 10.361 16.022 1.00 93.00 92 ILE A O 1
ATOM 765 N N . GLU A 1 93 ? -6.727 11.402 14.708 1.00 86.88 93 GLU A N 1
ATOM 766 C CA . GLU A 1 93 ? -5.652 11.332 15.703 1.00 86.88 93 GLU A CA 1
ATOM 767 C C . GLU A 1 93 ? -5.922 12.204 16.934 1.00 86.88 93 GLU A C 1
ATOM 769 O O . GLU A 1 93 ? -5.582 11.796 18.044 1.00 86.88 93 GLU A O 1
ATOM 774 N N . ALA A 1 94 ? -6.582 13.354 16.756 1.00 81.88 94 ALA A N 1
ATOM 775 C CA . ALA A 1 94 ? -6.970 14.237 17.851 1.00 81.88 94 ALA A CA 1
ATOM 776 C C . ALA A 1 94 ? -8.025 13.561 18.738 1.00 81.88 94 ALA A C 1
ATOM 778 O O . ALA A 1 94 ? -7.852 13.481 19.952 1.00 81.88 94 ALA A O 1
ATOM 779 N N . ALA A 1 95 ? -9.048 12.958 18.122 1.00 71.81 95 ALA A N 1
ATOM 780 C CA . ALA A 1 95 ? -10.083 12.208 18.836 1.00 71.81 95 ALA A CA 1
ATOM 781 C C . ALA A 1 95 ? -9.531 10.980 19.591 1.00 71.81 95 ALA A C 1
ATOM 783 O O . ALA A 1 95 ? -10.073 10.581 20.617 1.00 71.81 95 ALA A O 1
ATOM 784 N N . SER A 1 96 ? -8.432 10.389 19.108 1.00 66.12 96 SER A N 1
ATOM 785 C CA . SER A 1 96 ? -7.791 9.222 19.735 1.00 66.12 96 SER A CA 1
ATOM 786 C C . SER A 1 96 ? -6.898 9.574 20.935 1.00 66.12 96 SER A C 1
ATOM 788 O O . SER A 1 96 ? -6.534 8.684 21.705 1.00 66.12 96 SER A O 1
ATOM 790 N N . GLN A 1 97 ? -6.510 10.845 21.094 1.00 61.31 97 GLN A N 1
ATOM 791 C CA . GLN A 1 97 ? -5.681 11.323 22.210 1.00 61.31 97 GLN A CA 1
ATOM 792 C C . GLN A 1 97 ? -6.508 11.856 23.393 1.00 61.31 97 GLN A C 1
ATOM 794 O O . GLN A 1 97 ? -5.976 11.972 24.495 1.00 61.31 97 GLN A O 1
ATOM 799 N N . GLU A 1 98 ? -7.808 12.098 23.210 1.00 54.19 98 GLU A N 1
ATOM 800 C CA . GLU A 1 98 ? -8.746 12.519 24.264 1.00 54.19 98 GLU A CA 1
ATOM 801 C C . GLU A 1 98 ? -9.333 11.320 25.046 1.00 54.19 98 GLU A C 1
ATOM 803 O O . GLU A 1 98 ? -10.545 11.157 25.190 1.00 54.19 98 GLU A O 1
ATOM 808 N N . GLY A 1 99 ? -8.463 10.449 25.570 1.00 47.69 99 GLY A N 1
ATOM 809 C CA . GLY A 1 99 ? -8.834 9.488 26.621 1.00 47.69 99 GLY A CA 1
ATOM 810 C C . GLY A 1 99 ? -9.085 10.204 27.960 1.00 47.69 99 GLY A C 1
ATOM 811 O O . GLY A 1 99 ? -8.557 11.297 28.161 1.00 47.69 99 GLY A O 1
ATOM 812 N N . PRO A 1 100 ? -9.890 9.637 28.883 1.00 43.88 100 PRO A N 1
ATOM 813 C CA . PRO A 1 100 ? -10.373 10.361 30.056 1.00 43.88 100 PRO A CA 1
ATOM 814 C C . PRO A 1 100 ? -9.206 10.862 30.909 1.00 43.88 100 PRO A C 1
ATOM 816 O O . PRO A 1 100 ? -8.300 10.091 31.228 1.00 43.88 100 PRO A O 1
ATOM 819 N N . ASN A 1 101 ? -9.260 12.139 31.300 1.00 47.38 101 ASN A N 1
ATOM 820 C CA . ASN A 1 101 ? -8.414 12.683 32.357 1.00 47.38 101 ASN A CA 1
ATOM 821 C C . ASN A 1 101 ? -8.488 11.739 33.565 1.00 47.38 101 ASN A C 1
ATOM 823 O O . ASN A 1 101 ? -9.558 11.565 34.152 1.00 47.38 101 ASN A O 1
ATOM 827 N N . ASP A 1 102 ? -7.358 11.130 33.924 1.00 51.81 102 ASP A N 1
ATOM 828 C CA . ASP A 1 102 ? -7.172 10.443 35.201 1.00 51.81 102 ASP A CA 1
ATOM 829 C C . ASP A 1 102 ? -7.072 11.496 36.315 1.00 51.81 102 ASP A C 1
ATOM 831 O O . ASP A 1 102 ? -6.017 11.752 36.892 1.00 51.81 102 ASP A O 1
ATOM 835 N N . ASP A 1 103 ? -8.196 12.159 36.582 1.00 50.31 103 ASP A N 1
ATOM 836 C CA . ASP A 1 103 ? -8.407 12.950 37.785 1.00 50.31 103 ASP A CA 1
ATOM 837 C C . ASP A 1 103 ? -8.866 12.007 38.904 1.00 50.31 103 ASP A C 1
ATOM 839 O O . ASP A 1 103 ? -10.029 12.014 39.314 1.00 50.31 103 ASP A O 1
ATOM 843 N N . GLY A 1 104 ? -7.959 11.177 39.425 1.00 50.28 104 GLY A N 1
ATOM 844 C CA . GLY A 1 104 ? -8.225 10.542 40.713 1.00 50.28 104 GLY A CA 1
ATOM 845 C C . GLY A 1 104 ? -7.428 9.303 41.079 1.00 50.28 104 GLY A C 1
ATOM 846 O O . GLY A 1 104 ? -8.018 8.234 41.166 1.00 50.28 104 GLY A O 1
ATOM 847 N N . ASN A 1 105 ? -6.174 9.476 41.513 1.00 43.56 105 ASN A N 1
ATOM 848 C CA . ASN A 1 105 ? -5.779 8.995 42.845 1.00 43.56 105 ASN A CA 1
ATOM 849 C C . ASN A 1 105 ? -4.463 9.636 43.336 1.00 43.56 105 ASN A C 1
ATOM 851 O O . ASN A 1 105 ? -3.387 9.038 43.297 1.00 43.56 105 ASN A O 1
ATOM 855 N N . GLN A 1 106 ? -4.551 10.843 43.900 1.00 53.34 106 GLN A N 1
ATOM 856 C CA . GLN A 1 106 ? -3.746 11.111 45.090 1.00 53.34 106 GLN A CA 1
ATOM 857 C C . GLN A 1 106 ? -4.380 10.295 46.215 1.00 53.34 106 GLN A C 1
ATOM 859 O O . GLN A 1 106 ? -5.498 10.625 46.590 1.00 53.34 106 GLN A O 1
ATOM 864 N N . LEU A 1 107 ? -3.693 9.271 46.731 1.00 47.72 107 LEU A N 1
ATOM 865 C CA . LEU A 1 107 ? -3.624 8.948 48.164 1.00 47.72 107 LEU A CA 1
ATOM 866 C C . LEU A 1 107 ? -2.789 7.677 48.420 1.00 47.72 107 LEU A C 1
ATOM 868 O O . LEU A 1 107 ? -3.151 6.567 48.045 1.00 47.72 107 LEU A O 1
ATOM 872 N N . LEU A 1 108 ? -1.719 7.911 49.190 1.00 43.47 108 LEU A N 1
ATOM 873 C CA . LEU A 1 108 ? -1.049 7.014 50.140 1.00 43.47 108 LEU A CA 1
ATOM 874 C C . LEU A 1 108 ? -0.015 6.009 49.604 1.00 43.47 108 LEU A C 1
ATOM 876 O O . LEU A 1 108 ? -0.295 4.867 49.257 1.00 43.47 108 LEU A O 1
ATOM 880 N N . ARG A 1 109 ? 1.242 6.459 49.704 1.00 41.59 109 ARG A N 1
ATOM 881 C CA . ARG A 1 109 ? 2.417 5.627 49.988 1.00 41.59 109 ARG A CA 1
ATOM 882 C C . ARG A 1 109 ? 2.397 5.184 51.462 1.00 41.59 109 ARG A C 1
ATOM 884 O O . ARG A 1 109 ? 2.087 6.029 52.307 1.00 41.59 109 ARG A O 1
ATOM 891 N N . PRO A 1 110 ? 2.811 3.956 51.797 1.00 55.16 110 PRO A N 1
ATOM 892 C CA . PRO A 1 110 ? 3.721 3.720 52.910 1.00 55.16 110 PRO A CA 1
ATOM 893 C C . PRO A 1 110 ? 5.182 3.952 52.492 1.00 55.16 110 PRO A C 1
ATOM 895 O O . PRO A 1 110 ? 5.534 3.658 51.325 1.00 55.16 110 PRO A O 1
#

pLDDT: mean 90.3, std 16.79, range [41.59, 98.88]

Sequence (110 aa):
MAYHEPYELLGDDARDLSRLLRSLIEELEAIDWYNQRMSVSKDPDVKAVVKHNRDEEMEHAAMVLEIIRRRVPEFDKALRTYLFTEGPITEIEAASQEGPNDDGNQLLRP

Organism: NCBI:txid1008305

InterPro domains:
  IPR009078 Ferritin-like superfamily [SSF47240] (1-90)
  IPR030907 Encapsulin-associated ferritin-like [TIGR04535] (3-101)
  IPR054581 Encapsulated ferritin-like [PF22277] (3-86)

Secondary structure (DSSP, 8-state):
---SS-GGGS-HHHHHHHHHHHHHHHHHHHHHHHHHHHHH---HHHHHHHHHHHHHHHHHHHHHHHHHHHH-HHHHHHHHHHTT--S-GGGHHHHHH-PPP---------

Foldseek 3Di:
DQDPDDPVPDDPLRNVVSVLVVLLVVLVVLLVVLVVCLVPDPDPVSNVVSVVSSVVSVVVNVVSLVVVLVSPVVSVVVCVQQPPDDDDRVCSVVVVVCDPPPPDDDDDDD

Radius of gyration: 21.65 Å; chains: 1; bounding box: 42×24×79 Å